Protein AF-A0A0L6WSQ8-F1 (afdb_monomer_lite)

Sequence (107 aa):
MIWEIRADTVIPKGIQQFACQALENLAVEHDAIIEACVYQTHLANSHCRPDPKLEKGALVYLSTKNLNLPKGRARKLCPKWVGLYRILEAYSETSNYVLELPMAFQE

Foldseek 3Di:
DDPPPPPPDDPDPVVVVVVVVVVVVVVVVVVVVVVVVVVVVVVVVVPDDQDPDDDAFFWDWDACPPFDAAPPDDPVPDDRTDGGWGFHDADNVVRDTDTDDDPRRVD

Radius of gyration: 29.46 Å; chains: 1; bounding box: 58×45×71 Å

Structure (mmCIF, N/CA/C/O backbone):
data_AF-A0A0L6WSQ8-F1
#
_entry.id   AF-A0A0L6WSQ8-F1
#
loop_
_atom_site.group_PDB
_atom_site.id
_atom_site.type_symbol
_atom_site.label_atom_id
_atom_site.label_alt_id
_atom_site.label_comp_id
_atom_site.label_asym_id
_atom_site.label_entity_id
_atom_site.label_seq_id
_atom_site.pdbx_PDB_ins_code
_atom_site.Cartn_x
_atom_site.Cartn_y
_atom_site.Cartn_z
_atom_site.occupancy
_atom_site.B_iso_or_equiv
_atom_site.auth_seq_id
_atom_site.auth_comp_id
_atom_site.auth_asym_id
_atom_site.auth_atom_id
_atom_site.pdbx_PDB_model_num
ATOM 1 N N . MET A 1 1 ? 28.943 -32.762 -48.303 1.00 36.03 1 MET A N 1
ATOM 2 C CA . MET A 1 1 ? 29.925 -31.665 -48.407 1.00 36.03 1 MET A CA 1
ATOM 3 C C . MET A 1 1 ? 29.488 -30.607 -47.406 1.00 36.03 1 MET A C 1
ATOM 5 O O . MET A 1 1 ? 28.532 -29.888 -47.666 1.00 36.03 1 MET A O 1
ATOM 9 N N . ILE A 1 2 ? 30.043 -30.672 -46.196 1.00 38.00 2 ILE A N 1
ATOM 10 C CA . ILE A 1 2 ? 29.712 -29.765 -45.091 1.00 38.00 2 ILE A CA 1
ATOM 11 C C . ILE A 1 2 ? 30.367 -28.424 -45.410 1.00 38.00 2 ILE A C 1
ATOM 13 O O . ILE A 1 2 ? 31.567 -28.374 -45.664 1.00 38.00 2 ILE A O 1
ATOM 17 N N . TRP A 1 3 ? 29.561 -27.368 -45.485 1.00 48.06 3 TRP A N 1
ATOM 18 C CA . TRP A 1 3 ? 30.063 -26.017 -45.682 1.00 48.06 3 TRP A CA 1
ATOM 19 C C . TRP A 1 3 ? 30.686 -25.577 -44.365 1.00 48.06 3 TRP A C 1
ATOM 21 O O . TRP A 1 3 ? 29.980 -25.334 -43.388 1.00 48.06 3 TRP A O 1
ATOM 31 N N . GLU A 1 4 ? 32.015 -25.540 -44.332 1.00 49.72 4 GLU A N 1
ATOM 32 C CA . GLU A 1 4 ? 32.761 -24.883 -43.271 1.00 49.72 4 GLU A CA 1
ATOM 33 C C . GLU A 1 4 ? 32.301 -23.426 -43.205 1.00 49.72 4 GLU A C 1
ATOM 35 O O . GLU A 1 4 ? 32.593 -22.612 -44.086 1.00 49.72 4 GLU A O 1
ATOM 40 N N . ILE A 1 5 ? 31.545 -23.095 -42.161 1.00 56.97 5 ILE A N 1
ATOM 41 C CA . ILE A 1 5 ? 31.304 -21.709 -41.787 1.00 56.97 5 ILE A CA 1
ATOM 42 C C . ILE A 1 5 ? 32.660 -21.197 -41.305 1.00 56.97 5 ILE A C 1
ATOM 44 O O . ILE A 1 5 ? 33.060 -21.445 -40.169 1.00 56.97 5 ILE A O 1
ATOM 48 N N . ARG A 1 6 ? 33.410 -20.551 -42.203 1.00 52.38 6 ARG A N 1
ATOM 49 C CA . ARG A 1 6 ? 34.643 -19.843 -41.854 1.00 52.38 6 ARG A CA 1
ATOM 50 C C . ARG A 1 6 ? 34.310 -18.847 -40.746 1.00 52.38 6 ARG A C 1
ATOM 52 O O . ARG A 1 6 ? 33.620 -17.863 -40.992 1.00 52.38 6 ARG A O 1
ATOM 59 N N . ALA A 1 7 ? 34.816 -19.100 -39.546 1.00 53.28 7 ALA A N 1
ATOM 60 C CA . ALA A 1 7 ? 34.632 -18.257 -38.367 1.00 53.28 7 ALA A CA 1
ATOM 61 C C . ALA A 1 7 ? 35.455 -16.945 -38.405 1.00 53.28 7 ALA A C 1
ATOM 63 O O . ALA A 1 7 ? 35.558 -16.266 -37.391 1.00 53.28 7 ALA A O 1
ATOM 64 N N . ASP A 1 8 ? 36.005 -16.569 -39.566 1.00 55.16 8 ASP A N 1
ATOM 65 C CA . ASP A 1 8 ? 36.860 -15.385 -39.756 1.00 55.16 8 ASP A CA 1
ATOM 66 C C . ASP A 1 8 ? 36.126 -14.187 -40.388 1.00 55.16 8 ASP A C 1
ATOM 68 O O . ASP A 1 8 ? 36.745 -13.235 -40.867 1.00 55.16 8 ASP A O 1
ATOM 72 N N . THR A 1 9 ? 34.792 -14.197 -40.435 1.00 60.66 9 THR A N 1
ATOM 73 C CA . THR A 1 9 ? 34.041 -13.086 -41.031 1.00 60.66 9 THR A CA 1
ATOM 74 C C . THR A 1 9 ? 33.795 -11.986 -40.007 1.00 60.66 9 THR A C 1
ATOM 76 O O . THR A 1 9 ? 32.960 -12.135 -39.113 1.00 60.66 9 THR A O 1
ATOM 79 N N . VAL A 1 10 ? 34.477 -10.851 -40.179 1.00 74.50 10 VAL A N 1
ATOM 80 C CA . VAL A 1 10 ? 34.083 -9.562 -39.591 1.00 74.50 10 VAL A CA 1
ATOM 81 C C . VAL A 1 10 ? 32.577 -9.391 -39.797 1.00 74.50 10 VAL A C 1
ATOM 83 O O . VAL A 1 10 ? 32.107 -9.392 -40.936 1.00 74.50 10 VAL A O 1
ATOM 86 N N . ILE A 1 11 ? 31.815 -9.300 -38.702 1.00 75.75 11 ILE A N 1
ATOM 87 C CA . ILE A 1 11 ? 30.355 -9.162 -38.762 1.00 75.75 11 ILE A CA 1
ATOM 88 C C . ILE A 1 11 ? 30.032 -7.939 -39.637 1.00 75.75 11 ILE A C 1
ATOM 90 O O . ILE A 1 11 ? 30.555 -6.852 -39.369 1.00 75.75 11 ILE A O 1
ATOM 94 N N . PRO A 1 12 ? 29.187 -8.077 -40.675 1.00 86.00 12 PRO A N 1
ATOM 95 C CA . PRO A 1 12 ? 28.831 -6.965 -41.542 1.00 86.00 12 PRO A CA 1
ATOM 96 C C . PRO A 1 12 ? 28.284 -5.780 -40.745 1.00 86.00 12 PRO A C 1
ATOM 98 O O . PRO A 1 12 ? 27.384 -5.931 -39.916 1.00 86.00 12 PRO A O 1
ATOM 101 N N . LYS A 1 13 ? 28.790 -4.579 -41.042 1.00 85.56 13 LYS A N 1
ATOM 102 C CA . LYS A 1 13 ? 28.450 -3.338 -40.328 1.00 85.56 13 LYS A CA 1
ATOM 103 C C . LYS A 1 13 ? 26.940 -3.084 -40.233 1.00 85.56 13 LYS A C 1
ATOM 105 O O . LYS A 1 13 ? 26.468 -2.628 -39.201 1.00 85.56 13 LYS A O 1
ATOM 110 N N . GLY A 1 14 ? 26.176 -3.425 -41.273 1.00 89.69 14 GLY A N 1
ATOM 111 C CA . GLY A 1 14 ? 24.717 -3.268 -41.270 1.00 89.69 14 GLY A CA 1
ATOM 112 C C . GLY A 1 14 ? 24.005 -4.148 -40.234 1.00 89.69 14 GLY A C 1
ATOM 113 O O . GLY A 1 14 ? 23.051 -3.700 -39.608 1.00 89.69 14 GLY A O 1
ATOM 114 N N . ILE A 1 15 ? 24.502 -5.366 -39.991 1.00 88.38 15 ILE A N 1
ATOM 115 C CA . ILE A 1 15 ? 23.942 -6.272 -38.973 1.00 88.38 15 ILE A CA 1
ATOM 116 C C . ILE A 1 15 ? 24.263 -5.746 -37.571 1.00 88.38 15 ILE A C 1
ATOM 118 O O . ILE A 1 15 ? 23.402 -5.760 -36.697 1.00 88.38 15 ILE A O 1
ATOM 122 N N . GLN A 1 16 ? 25.477 -5.222 -37.370 1.00 87.19 16 GLN A N 1
ATOM 123 C CA . GLN A 1 16 ? 25.856 -4.584 -36.106 1.00 87.19 16 GLN A CA 1
ATOM 124 C C . GLN A 1 16 ? 24.997 -3.350 -35.819 1.00 87.19 16 GLN A C 1
ATOM 126 O O . GLN A 1 16 ? 24.492 -3.205 -34.714 1.00 87.19 16 GLN A O 1
ATOM 131 N N . GLN A 1 17 ? 24.780 -2.492 -36.818 1.00 91.94 17 GLN A N 1
ATOM 132 C CA . GLN A 1 17 ? 23.929 -1.306 -36.684 1.00 91.94 17 GLN A CA 1
ATOM 133 C C . GLN A 1 17 ? 22.483 -1.671 -36.351 1.00 91.94 17 GLN A C 1
ATOM 135 O O . GLN A 1 17 ? 21.891 -1.057 -35.471 1.00 91.94 17 GLN A O 1
ATOM 140 N N . PHE A 1 18 ? 21.934 -2.697 -37.007 1.00 93.62 18 PHE A N 1
ATOM 141 C CA . PHE A 1 18 ? 20.601 -3.200 -36.692 1.00 93.62 18 PHE A CA 1
ATOM 142 C C . PHE A 1 18 ? 20.512 -3.714 -35.249 1.00 93.62 18 PHE A C 1
ATOM 144 O O . PHE A 1 18 ? 19.572 -3.375 -34.536 1.00 93.62 18 PHE A O 1
ATOM 151 N N . ALA A 1 19 ? 21.501 -4.494 -34.804 1.00 94.38 19 ALA A N 1
ATOM 152 C CA . ALA A 1 19 ? 21.538 -5.010 -33.439 1.00 94.38 19 ALA A CA 1
ATOM 153 C C . ALA A 1 19 ? 21.657 -3.883 -32.400 1.00 94.38 19 ALA A C 1
ATOM 155 O O . ALA A 1 19 ? 20.926 -3.896 -31.412 1.00 94.38 19 ALA A O 1
ATOM 156 N N . CYS A 1 20 ? 22.519 -2.888 -32.638 1.00 93.62 20 CYS A N 1
ATOM 157 C CA . CYS A 1 20 ? 22.632 -1.717 -31.768 1.00 93.62 20 CYS A CA 1
ATOM 158 C C . CYS A 1 20 ? 21.309 -0.948 -31.697 1.00 93.62 20 CYS A C 1
ATOM 160 O O . CYS A 1 20 ? 20.829 -0.680 -30.601 1.00 93.62 20 CYS A O 1
ATOM 162 N N . GLN A 1 21 ? 20.670 -0.683 -32.841 1.00 95.94 21 GLN A N 1
ATOM 163 C CA . GLN A 1 21 ? 19.388 0.020 -32.874 1.00 95.94 21 GLN A CA 1
ATOM 164 C C . GLN A 1 21 ? 18.286 -0.758 -32.148 1.00 95.94 21 GLN A C 1
ATOM 166 O O . GLN A 1 21 ? 17.468 -0.167 -31.451 1.00 95.94 21 GLN A O 1
ATOM 171 N N . ALA A 1 22 ? 18.254 -2.084 -32.291 1.00 96.38 22 ALA A N 1
ATOM 172 C CA . ALA A 1 22 ? 17.285 -2.919 -31.589 1.00 96.38 22 ALA A CA 1
ATOM 173 C C . ALA A 1 22 ? 17.473 -2.846 -30.065 1.00 96.38 22 ALA A C 1
ATOM 175 O O . ALA A 1 22 ? 16.491 -2.748 -29.334 1.00 96.38 22 ALA A O 1
ATOM 176 N N . LEU A 1 23 ? 18.720 -2.851 -29.585 1.00 96.56 23 LEU A N 1
ATOM 177 C CA . LEU A 1 23 ? 19.027 -2.702 -28.160 1.00 96.56 23 LEU A CA 1
ATOM 178 C C . LEU A 1 23 ? 18.673 -1.305 -27.635 1.00 96.56 23 LEU A C 1
ATOM 180 O O . LEU A 1 23 ? 18.116 -1.191 -26.546 1.00 96.56 23 LEU A O 1
ATOM 184 N N . GLU A 1 24 ? 18.947 -0.259 -28.413 1.00 96.62 24 GLU A N 1
ATOM 185 C CA . GLU A 1 24 ? 18.556 1.115 -28.079 1.00 96.62 24 GLU A CA 1
ATOM 186 C C . GLU A 1 24 ? 17.035 1.256 -27.996 1.00 96.62 24 GLU A C 1
ATOM 188 O O . GLU A 1 24 ? 16.520 1.802 -27.024 1.00 96.62 24 GLU A O 1
ATOM 193 N N . ASN A 1 25 ? 16.304 0.699 -28.964 1.00 97.00 25 ASN A N 1
ATOM 194 C CA . ASN A 1 25 ? 14.844 0.726 -28.960 1.00 97.00 25 ASN A CA 1
ATOM 195 C C . ASN A 1 25 ? 14.275 -0.000 -27.736 1.00 97.00 25 ASN A C 1
ATOM 197 O O . ASN A 1 25 ? 13.362 0.519 -27.107 1.00 97.00 25 ASN A O 1
ATOM 201 N N . LEU A 1 26 ? 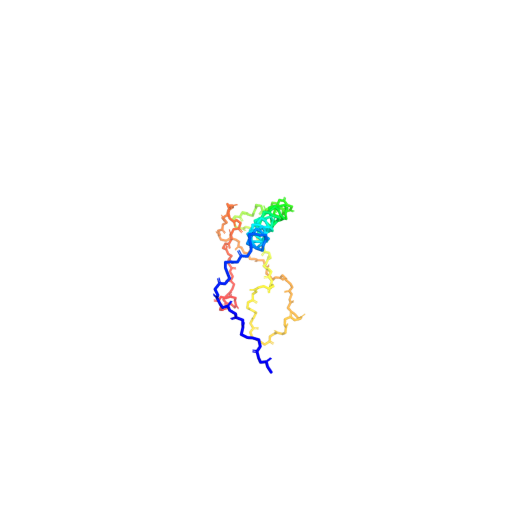14.840 -1.152 -27.357 1.00 96.94 26 LEU A N 1
ATOM 202 C CA . LEU A 1 26 ? 14.427 -1.869 -26.147 1.00 96.94 26 LEU A CA 1
ATOM 203 C C . LEU A 1 26 ? 14.657 -1.043 -24.876 1.00 96.94 26 LEU A C 1
ATOM 205 O O . LEU A 1 26 ? 13.808 -1.049 -23.987 1.00 96.94 26 LEU A O 1
ATOM 209 N N . ALA A 1 27 ? 15.781 -0.329 -24.787 1.00 96.62 27 ALA A N 1
ATOM 210 C CA . ALA A 1 27 ? 16.053 0.554 -23.655 1.00 96.62 27 ALA A CA 1
ATOM 211 C C . ALA A 1 27 ? 15.040 1.711 -23.593 1.00 96.62 27 ALA A C 1
ATOM 213 O O . ALA A 1 27 ? 14.467 1.972 -22.537 1.00 96.62 27 ALA A O 1
ATOM 214 N N . VAL A 1 28 ? 14.751 2.340 -24.736 1.00 97.50 28 VAL A N 1
ATOM 215 C CA . VAL A 1 28 ? 13.764 3.427 -24.836 1.00 97.50 28 VAL A CA 1
ATOM 216 C C . VAL A 1 28 ? 12.352 2.940 -24.497 1.00 97.50 28 VAL A C 1
ATOM 218 O O . VAL A 1 28 ? 11.637 3.604 -23.749 1.00 97.50 28 VAL A O 1
ATOM 221 N N . GLU A 1 29 ? 11.943 1.779 -25.012 1.00 96.56 29 GLU A N 1
ATOM 222 C CA . GLU A 1 29 ? 10.641 1.177 -24.703 1.00 96.56 29 GLU A CA 1
ATOM 223 C C . GLU A 1 29 ? 10.506 0.862 -23.211 1.00 96.56 29 GLU A C 1
ATOM 225 O O . GLU A 1 29 ? 9.459 1.118 -22.614 1.00 96.56 29 GLU A O 1
ATOM 230 N N . HIS A 1 30 ? 11.566 0.342 -22.591 1.00 97.25 30 HIS A N 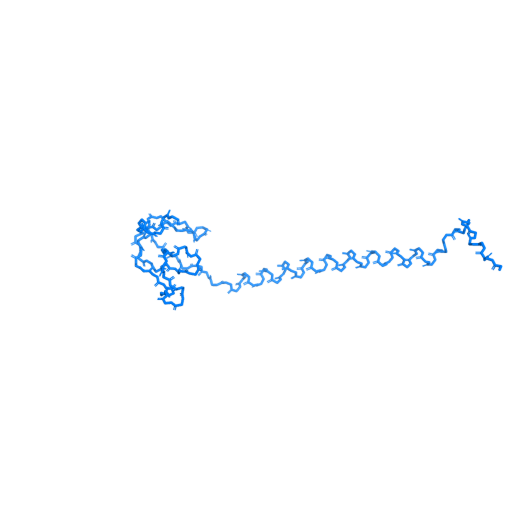1
ATOM 231 C CA . HIS A 1 30 ? 11.580 0.046 -21.165 1.00 97.25 30 HIS A CA 1
ATOM 232 C C . HIS A 1 30 ? 11.378 1.309 -20.316 1.00 97.25 30 HIS A C 1
ATOM 234 O O . HIS A 1 30 ? 10.521 1.325 -19.428 1.00 97.25 30 HIS A O 1
ATOM 240 N N . ASP A 1 31 ? 12.107 2.383 -20.619 1.00 97.75 31 ASP A N 1
ATOM 241 C CA . ASP A 1 31 ? 11.970 3.654 -19.905 1.00 97.75 31 ASP A CA 1
ATOM 242 C C . ASP A 1 31 ? 10.576 4.268 -20.108 1.00 97.75 31 ASP A C 1
ATOM 244 O O . ASP A 1 31 ? 9.958 4.725 -19.142 1.00 97.75 31 ASP A O 1
ATOM 248 N N . ALA A 1 32 ? 10.023 4.184 -21.323 1.00 97.50 32 ALA A N 1
ATOM 249 C CA . ALA A 1 32 ? 8.664 4.642 -21.617 1.00 97.50 32 ALA A CA 1
ATOM 250 C C . ALA A 1 32 ? 7.595 3.869 -20.819 1.00 97.50 32 ALA A C 1
ATOM 252 O O . ALA A 1 32 ? 6.616 4.455 -20.350 1.00 97.50 32 ALA A O 1
ATOM 253 N N . ILE A 1 33 ? 7.778 2.557 -20.621 1.00 97.69 33 ILE A N 1
ATOM 254 C CA . ILE A 1 33 ? 6.880 1.740 -19.789 1.00 97.69 33 ILE A CA 1
ATOM 255 C C . ILE A 1 33 ? 6.963 2.167 -18.322 1.00 97.69 33 ILE A C 1
ATOM 257 O O . ILE A 1 33 ? 5.925 2.278 -17.661 1.00 97.69 33 ILE A O 1
ATOM 261 N N . ILE A 1 34 ? 8.169 2.417 -17.806 1.00 97.44 34 ILE A N 1
ATOM 262 C CA . ILE A 1 34 ? 8.353 2.888 -16.428 1.00 97.44 34 ILE A CA 1
ATOM 263 C C . ILE A 1 34 ? 7.671 4.243 -16.242 1.00 97.44 34 ILE A C 1
ATOM 265 O O . ILE A 1 34 ? 6.900 4.410 -15.294 1.00 97.44 34 ILE A O 1
ATOM 269 N N . GLU A 1 35 ? 7.897 5.184 -17.158 1.00 97.75 35 GLU A N 1
ATOM 270 C CA . GLU A 1 35 ? 7.270 6.506 -17.125 1.00 97.75 35 GLU A CA 1
ATOM 271 C C . GLU A 1 35 ? 5.738 6.397 -17.130 1.00 97.75 35 GLU A C 1
ATOM 273 O O . GLU A 1 35 ? 5.066 6.982 -16.274 1.00 97.75 35 GLU A O 1
ATOM 278 N N . ALA A 1 36 ? 5.178 5.578 -18.024 1.00 97.00 36 ALA A N 1
ATOM 279 C CA . ALA A 1 36 ? 3.740 5.347 -18.094 1.00 97.00 36 ALA A CA 1
ATOM 280 C C . ALA A 1 36 ? 3.184 4.749 -16.790 1.00 97.00 36 ALA A C 1
ATOM 282 O O . ALA A 1 36 ? 2.140 5.196 -16.308 1.00 97.00 36 ALA A O 1
ATOM 283 N N . CYS A 1 37 ? 3.881 3.784 -16.181 1.00 96.81 37 CYS A N 1
ATOM 284 C CA . CYS A 1 37 ? 3.484 3.199 -14.897 1.00 96.81 37 CYS A CA 1
ATOM 285 C C . CYS A 1 37 ? 3.483 4.238 -13.768 1.00 96.81 37 CYS A C 1
ATOM 287 O O . CYS A 1 37 ? 2.539 4.287 -12.970 1.00 96.81 37 CYS A O 1
ATOM 289 N N . VAL A 1 38 ? 4.515 5.084 -13.702 1.00 96.50 38 VAL A N 1
ATOM 290 C CA . VAL A 1 38 ? 4.611 6.167 -12.711 1.00 96.50 38 VAL A CA 1
ATOM 291 C C . VAL A 1 38 ? 3.469 7.163 -12.904 1.00 96.50 38 VAL A C 1
ATOM 293 O O . VAL A 1 38 ? 2.791 7.507 -11.935 1.00 96.50 38 VAL A O 1
ATOM 296 N N . TYR A 1 39 ? 3.198 7.569 -14.145 1.00 94.69 39 TYR A N 1
ATOM 297 C CA . TYR A 1 39 ? 2.123 8.504 -14.468 1.00 94.69 39 TYR A CA 1
ATOM 298 C C . TYR A 1 39 ? 0.737 7.942 -14.124 1.00 94.69 39 TYR A C 1
ATOM 300 O O . TYR A 1 39 ? -0.061 8.608 -13.463 1.00 94.69 39 TYR A O 1
ATOM 308 N N . GLN A 1 40 ? 0.462 6.691 -14.502 1.00 93.81 40 GLN A N 1
ATOM 309 C CA . GLN A 1 40 ? -0.792 6.012 -14.168 1.00 93.81 40 GLN A CA 1
ATOM 310 C C . GLN A 1 40 ? -0.978 5.881 -12.657 1.00 93.81 40 GLN A C 1
ATOM 312 O O . GLN A 1 40 ? -2.062 6.163 -12.149 1.00 93.81 40 GLN A O 1
ATOM 317 N N . THR A 1 41 ? 0.079 5.504 -11.933 1.00 91.44 41 THR A N 1
ATOM 318 C CA . THR A 1 41 ? 0.052 5.407 -10.468 1.00 91.44 41 THR A CA 1
ATOM 319 C C . THR A 1 41 ? -0.215 6.770 -9.840 1.00 91.44 41 THR A C 1
ATOM 321 O O . THR A 1 41 ? -1.040 6.879 -8.935 1.00 91.44 41 THR A O 1
ATOM 324 N N . HIS A 1 42 ? 0.437 7.823 -10.340 1.00 89.62 42 HIS A N 1
ATOM 325 C CA . HIS A 1 42 ? 0.225 9.182 -9.861 1.00 89.62 42 HIS A CA 1
ATOM 326 C C . HIS A 1 42 ? -1.226 9.626 -10.058 1.00 89.62 42 HIS A C 1
ATOM 328 O O . HIS A 1 42 ? -1.867 10.003 -9.081 1.00 89.62 42 HIS A O 1
ATOM 334 N N . LEU A 1 43 ? -1.774 9.501 -11.271 1.00 88.50 43 LEU A N 1
ATOM 335 C CA . LEU A 1 43 ? -3.165 9.867 -11.554 1.00 88.50 43 LEU A CA 1
ATOM 336 C C . LEU A 1 43 ? -4.167 9.035 -10.749 1.00 88.50 43 LEU A C 1
ATOM 338 O O . LEU A 1 43 ? -5.116 9.586 -10.190 1.00 88.50 43 LEU A O 1
ATOM 342 N N . ALA A 1 44 ? -3.958 7.719 -10.658 1.00 85.81 44 ALA A N 1
ATOM 343 C CA . ALA A 1 44 ? -4.802 6.842 -9.853 1.00 85.81 44 ALA A CA 1
ATOM 344 C C . ALA A 1 44 ? -4.821 7.291 -8.384 1.00 85.81 44 ALA A C 1
ATOM 346 O O . ALA A 1 44 ? -5.891 7.366 -7.779 1.00 85.81 44 ALA A O 1
ATOM 347 N N . ASN A 1 45 ? -3.659 7.672 -7.844 1.00 84.50 45 ASN A N 1
ATOM 348 C CA . ASN A 1 45 ? -3.537 8.202 -6.489 1.00 84.50 45 ASN A CA 1
ATOM 349 C C . ASN A 1 45 ? -4.130 9.614 -6.346 1.00 84.50 45 ASN A C 1
ATOM 351 O O . ASN A 1 45 ? -4.717 9.913 -5.310 1.00 84.50 45 ASN A O 1
ATOM 355 N N . SER A 1 46 ? -4.046 10.474 -7.366 1.00 80.31 46 SER A N 1
ATOM 356 C CA . SER A 1 46 ? -4.665 11.810 -7.356 1.00 80.31 46 SER A CA 1
ATOM 357 C C . SER A 1 46 ? -6.193 11.761 -7.290 1.00 80.31 46 SER A C 1
ATOM 359 O O . SER A 1 46 ? -6.814 12.693 -6.782 1.00 80.31 46 SER A O 1
ATOM 361 N N . HIS A 1 47 ? -6.811 10.684 -7.781 1.00 72.75 47 HIS A N 1
ATOM 362 C CA . HIS A 1 47 ? -8.257 10.467 -7.685 1.00 72.75 47 HIS A CA 1
ATOM 363 C C . HIS A 1 47 ? -8.700 9.796 -6.372 1.00 72.75 47 HIS A C 1
ATOM 365 O O . HIS A 1 47 ? -9.906 9.614 -6.159 1.00 72.75 47 HIS A O 1
ATOM 371 N N . CYS A 1 48 ? -7.773 9.454 -5.471 1.00 71.50 48 CYS A N 1
ATOM 372 C CA . CYS A 1 48 ? -8.128 9.004 -4.130 1.00 71.50 48 CYS A CA 1
ATOM 373 C C . CYS A 1 48 ? -8.794 10.152 -3.363 1.00 71.50 48 CYS A C 1
ATOM 375 O O . CYS A 1 48 ? -8.329 11.291 -3.360 1.00 71.50 48 CYS A O 1
ATOM 377 N N . ARG A 1 49 ? -9.915 9.852 -2.701 1.00 74.50 49 ARG A N 1
ATOM 378 C CA . ARG A 1 49 ? -10.562 10.824 -1.815 1.00 74.50 49 ARG A CA 1
ATOM 379 C C . ARG A 1 49 ? -9.613 11.134 -0.655 1.00 74.50 49 ARG A C 1
ATOM 381 O O . ARG A 1 49 ? -8.976 10.201 -0.169 1.00 74.50 49 ARG A O 1
ATOM 388 N N . PRO A 1 50 ? -9.539 12.396 -0.198 1.00 73.88 50 PRO A N 1
ATOM 389 C CA . PRO A 1 50 ? -8.789 12.706 1.007 1.00 73.88 50 PRO A CA 1
ATOM 390 C C . PRO A 1 50 ? -9.362 11.884 2.159 1.00 73.88 50 PRO A C 1
ATOM 392 O O . PRO A 1 50 ? -10.588 11.786 2.302 1.00 73.88 50 PRO A O 1
ATOM 395 N N . ASP A 1 51 ? -8.481 11.284 2.954 1.00 76.25 51 ASP A N 1
ATOM 396 C CA . ASP A 1 51 ? -8.922 10.495 4.092 1.00 76.25 51 ASP A CA 1
ATOM 397 C C . ASP A 1 51 ? -9.719 11.372 5.066 1.00 76.25 51 ASP A C 1
ATOM 399 O O . ASP A 1 51 ? -9.351 12.526 5.331 1.00 76.25 51 ASP A O 1
ATOM 403 N N . PRO A 1 52 ? -10.840 10.858 5.599 1.00 78.94 52 PRO A N 1
ATOM 404 C CA . PRO A 1 52 ? -11.611 11.591 6.583 1.00 78.94 52 PRO A CA 1
ATOM 405 C C . PRO A 1 52 ? -10.745 11.825 7.823 1.00 78.94 52 PRO A C 1
ATOM 407 O O . PRO A 1 52 ? -10.183 10.891 8.393 1.00 78.94 52 PRO A O 1
ATOM 410 N N . LYS A 1 53 ? -10.656 13.080 8.274 1.00 81.94 53 LYS A N 1
ATOM 411 C CA . LYS A 1 53 ? -9.963 13.417 9.521 1.00 81.94 53 LYS A CA 1
ATOM 412 C C . LYS A 1 53 ? -10.776 12.898 10.704 1.00 81.94 53 LYS A C 1
ATOM 414 O O . LYS A 1 53 ? -11.727 13.537 11.142 1.00 81.94 53 LYS A O 1
ATOM 419 N N . LEU A 1 54 ? -10.411 11.714 11.184 1.00 88.19 54 LEU A N 1
ATOM 420 C CA . LEU A 1 54 ? -10.969 11.112 12.388 1.00 88.19 54 LEU A CA 1
ATOM 421 C C . LEU A 1 54 ? -10.173 11.567 13.614 1.00 88.19 54 LEU A C 1
ATOM 423 O O . LEU A 1 54 ? -8.943 11.514 13.623 1.00 88.19 54 LEU A O 1
ATOM 427 N N . GLU A 1 55 ? -10.884 12.000 14.649 1.00 89.19 55 GLU A N 1
ATOM 428 C CA . GLU A 1 55 ? -10.284 12.456 15.900 1.00 89.19 55 GLU A CA 1
ATOM 429 C C . GLU A 1 55 ? -10.147 11.320 16.919 1.00 89.19 55 GLU A C 1
ATOM 431 O O . GLU A 1 55 ? -10.893 10.333 16.912 1.00 89.19 55 GLU A O 1
ATOM 436 N N . LYS A 1 56 ? -9.203 11.486 17.851 1.00 91.50 56 LYS A N 1
ATOM 437 C CA . LYS A 1 56 ? -9.069 10.605 19.012 1.00 91.50 56 LYS A CA 1
ATOM 438 C C . LYS A 1 56 ? -10.388 10.560 19.784 1.00 91.50 56 LYS A C 1
ATOM 440 O O . LYS A 1 56 ? -10.964 11.586 20.129 1.00 91.50 56 LYS A O 1
ATOM 445 N N . GLY A 1 57 ? -10.840 9.354 20.104 1.00 91.50 57 GLY A N 1
ATOM 446 C CA . GLY A 1 57 ? -12.082 9.113 20.826 1.00 91.50 57 GLY A CA 1
ATOM 447 C C . GLY A 1 57 ? -13.318 8.924 19.948 1.00 91.50 57 GLY A C 1
ATOM 448 O O . GLY A 1 57 ? -14.337 8.496 20.489 1.00 91.50 57 GLY A O 1
ATOM 449 N N . ALA A 1 58 ? -13.237 9.162 18.635 1.00 92.00 58 ALA A N 1
ATOM 450 C CA . ALA A 1 58 ? -14.317 8.812 17.719 1.00 92.00 58 ALA A CA 1
ATOM 451 C C . ALA A 1 58 ? -14.517 7.288 17.655 1.00 92.00 58 ALA A C 1
ATOM 453 O O . ALA A 1 58 ? -13.578 6.507 17.849 1.00 92.00 58 ALA A O 1
ATOM 454 N N . LEU A 1 59 ? -15.757 6.878 17.386 1.00 93.06 59 LEU A N 1
ATOM 455 C CA . LEU A 1 59 ? -16.128 5.481 17.196 1.00 93.06 59 LEU A CA 1
ATOM 456 C C . LEU A 1 59 ? -16.159 5.154 15.706 1.00 93.06 59 LEU A C 1
ATOM 458 O O . LEU A 1 59 ? -16.823 5.845 14.931 1.00 93.06 59 LEU A O 1
ATOM 462 N N . VAL A 1 60 ? -15.472 4.085 15.315 1.00 92.81 60 VAL A N 1
ATOM 463 C CA . VAL A 1 60 ? -15.355 3.676 13.914 1.00 92.81 60 VAL A CA 1
ATOM 464 C C . VAL A 1 60 ? -15.642 2.198 13.721 1.00 92.81 60 VAL A C 1
ATOM 466 O O . VAL A 1 60 ? -15.376 1.370 14.591 1.00 92.81 60 VAL A O 1
ATOM 469 N N . TYR A 1 61 ? -16.167 1.877 12.542 1.00 92.81 61 TYR A N 1
ATOM 470 C CA . TYR A 1 61 ? -16.320 0.503 12.091 1.00 92.81 61 TYR A CA 1
ATOM 471 C C . TYR A 1 61 ? -15.023 -0.010 11.474 1.00 92.81 61 TYR A C 1
ATOM 473 O O . TYR A 1 61 ? -14.428 0.658 10.626 1.00 92.81 61 TYR A O 1
ATOM 481 N N . LEU A 1 62 ? -14.622 -1.230 11.835 1.00 90.44 62 LEU A N 1
ATOM 482 C CA . LEU A 1 62 ? -13.449 -1.882 11.257 1.00 90.44 62 LEU A CA 1
ATOM 483 C C . LEU A 1 62 ? -13.856 -2.849 10.140 1.00 90.44 62 LEU A C 1
ATOM 485 O O . LEU A 1 62 ? -14.771 -3.660 10.296 1.00 90.44 62 LEU A O 1
ATOM 489 N N . SER A 1 63 ? -13.170 -2.769 8.999 1.00 90.88 63 SER A N 1
ATOM 490 C CA . SER A 1 63 ? -13.376 -3.688 7.875 1.00 90.88 63 SER A CA 1
ATOM 491 C C . SER A 1 63 ? -12.810 -5.067 8.193 1.00 90.88 63 SER A C 1
ATOM 493 O O . SER A 1 63 ? -11.651 -5.191 8.582 1.00 90.88 63 SER A O 1
ATOM 495 N N . THR A 1 64 ? -13.579 -6.124 7.935 1.00 88.62 64 THR A N 1
ATOM 496 C CA . THR A 1 64 ? -13.135 -7.515 8.146 1.00 88.62 64 THR A CA 1
ATOM 497 C C . THR A 1 64 ? -12.371 -8.107 6.966 1.00 88.62 64 THR A C 1
ATOM 499 O O . THR A 1 64 ? -11.958 -9.264 7.020 1.00 88.62 64 THR A O 1
ATOM 502 N N . LYS A 1 65 ? -12.156 -7.338 5.888 1.00 87.00 65 LYS A N 1
ATOM 503 C CA . LYS A 1 65 ? -11.553 -7.839 4.639 1.00 87.00 65 LYS A CA 1
ATOM 504 C C . LYS A 1 65 ? -10.178 -8.487 4.861 1.00 87.00 65 LYS A C 1
ATOM 506 O O . LYS A 1 65 ? -9.906 -9.537 4.276 1.00 87.00 65 LYS A O 1
ATOM 511 N N . ASN A 1 66 ? -9.360 -7.865 5.709 1.00 83.38 66 ASN A N 1
ATOM 512 C CA . ASN A 1 66 ? -7.967 -8.239 5.967 1.00 83.38 66 ASN A CA 1
ATOM 513 C C . ASN A 1 66 ? -7.739 -8.717 7.414 1.00 83.38 66 ASN A C 1
ATOM 515 O O . ASN A 1 66 ? -6.601 -8.739 7.865 1.00 83.38 66 ASN A O 1
ATOM 519 N N . LEU A 1 67 ? -8.801 -9.070 8.149 1.00 83.06 67 LEU A N 1
ATOM 520 C CA . LEU A 1 67 ? -8.683 -9.559 9.525 1.00 83.06 67 LEU A CA 1
ATOM 521 C C . LEU A 1 67 ? -8.676 -11.086 9.579 1.00 83.06 67 LEU A C 1
ATOM 523 O O . LEU A 1 67 ? -9.434 -11.752 8.862 1.00 83.06 67 LEU A O 1
ATOM 527 N N . ASN A 1 68 ? -7.877 -11.626 10.498 1.00 77.56 68 ASN A N 1
ATOM 528 C CA . ASN A 1 68 ? -8.004 -13.007 10.938 1.00 77.56 68 ASN A CA 1
ATOM 529 C C . ASN A 1 68 ? -9.245 -13.105 11.822 1.00 77.56 68 ASN A C 1
ATOM 531 O O . ASN A 1 68 ? -9.302 -12.575 12.926 1.00 77.56 68 ASN A O 1
ATOM 535 N N . LEU A 1 69 ? -10.292 -13.726 11.287 1.00 75.75 69 LEU A N 1
ATOM 536 C CA . LEU A 1 69 ? -11.510 -13.971 12.047 1.00 75.75 69 LEU A CA 1
ATOM 537 C C . LEU A 1 69 ? -11.324 -15.230 12.904 1.00 75.75 69 LEU A C 1
ATOM 539 O O . L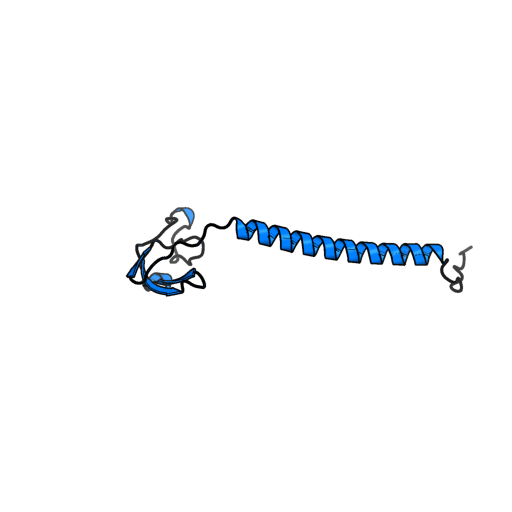EU A 1 69 ? -10.642 -16.160 12.459 1.00 75.75 69 LEU A O 1
ATOM 543 N N . PRO A 1 70 ? -11.946 -15.294 14.097 1.00 72.88 70 PRO A N 1
ATOM 544 C CA . PRO A 1 70 ? -11.826 -16.446 14.980 1.00 72.88 70 PRO A CA 1
ATOM 545 C C . PRO A 1 70 ? -12.196 -17.745 14.252 1.00 72.88 70 PRO A C 1
ATOM 547 O O . PRO A 1 70 ? -13.142 -17.798 13.454 1.00 72.88 70 PRO A O 1
ATOM 550 N N . LYS A 1 71 ? -11.411 -18.796 14.517 1.00 70.38 71 LYS A N 1
ATOM 551 C CA . LYS A 1 71 ? -11.515 -20.100 13.847 1.00 70.38 71 LYS A CA 1
ATOM 552 C C . LYS A 1 71 ? -12.934 -20.669 13.987 1.00 70.38 71 LYS A C 1
ATOM 554 O O . LYS A 1 71 ? -13.545 -20.589 15.047 1.00 70.38 71 LYS A O 1
ATOM 559 N N . GLY A 1 72 ? -13.453 -21.264 12.909 1.00 74.19 72 GLY A N 1
ATOM 560 C CA . GLY A 1 72 ? -14.759 -21.941 12.903 1.00 74.19 72 GLY A CA 1
ATOM 561 C C . GLY A 1 72 ? -15.932 -21.135 12.334 1.00 74.19 72 GLY A C 1
ATOM 562 O O . GLY A 1 72 ? -17.036 -21.668 12.248 1.00 74.19 72 GLY A O 1
ATOM 563 N N . ARG A 1 73 ? -15.723 -19.889 11.879 1.00 72.62 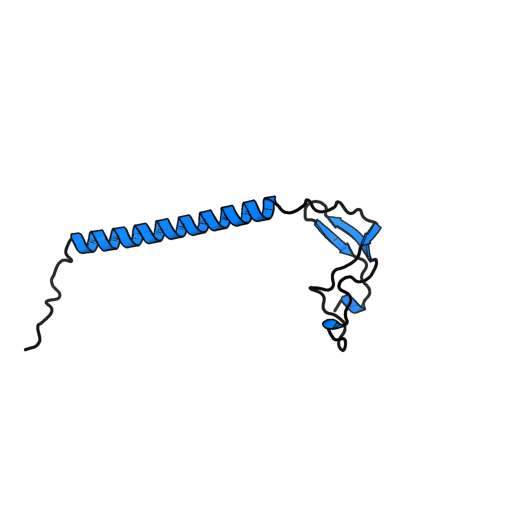73 ARG A N 1
ATOM 564 C CA . ARG A 1 73 ? -16.753 -19.125 11.154 1.00 72.62 73 ARG A CA 1
ATOM 565 C C . ARG A 1 73 ? -16.434 -19.034 9.662 1.00 72.62 73 ARG A C 1
ATOM 567 O O . ARG A 1 73 ? -15.357 -18.602 9.260 1.00 72.62 73 ARG A O 1
ATOM 574 N N . ALA A 1 74 ? -17.400 -19.397 8.819 1.00 79.81 74 ALA A N 1
ATOM 575 C CA . ALA A 1 74 ? -17.275 -19.210 7.378 1.00 79.81 74 ALA A CA 1
ATOM 576 C C . ALA A 1 74 ? -17.214 -17.709 7.036 1.00 79.81 74 ALA A C 1
ATOM 578 O O . ALA A 1 74 ? -18.100 -16.945 7.426 1.00 79.81 74 ALA A O 1
ATOM 579 N N . ARG A 1 75 ? -16.217 -17.288 6.243 1.00 82.62 75 ARG A N 1
ATOM 580 C CA . ARG A 1 75 ? -16.037 -15.883 5.815 1.00 82.62 75 ARG A CA 1
ATOM 581 C C . ARG A 1 75 ? -17.287 -15.307 5.135 1.00 82.62 75 ARG A C 1
ATOM 583 O O . ARG A 1 75 ? -17.586 -14.134 5.309 1.00 82.62 75 ARG A O 1
ATOM 590 N N . LYS A 1 76 ? -18.061 -16.148 4.434 1.00 83.69 76 LYS A N 1
ATOM 591 C CA . LYS A 1 76 ? -19.329 -15.771 3.779 1.00 83.69 76 LYS A CA 1
ATOM 592 C C . LYS A 1 76 ? -20.403 -15.281 4.760 1.00 83.69 76 LYS A C 1
ATOM 594 O O . LYS A 1 76 ? -21.253 -14.492 4.371 1.00 83.69 76 LYS A O 1
ATOM 599 N N . LEU A 1 77 ? -20.367 -15.749 6.007 1.00 84.06 77 LEU A N 1
ATOM 600 C CA . LEU A 1 77 ? -21.322 -15.379 7.057 1.00 84.06 77 LEU A CA 1
ATOM 601 C C . LEU A 1 77 ? -20.807 -14.243 7.949 1.00 84.06 77 LEU A C 1
ATOM 603 O O . LEU A 1 77 ? -21.476 -13.852 8.902 1.00 84.06 77 LEU A O 1
ATOM 607 N N . CYS A 1 78 ? -19.604 -13.736 7.684 1.00 82.75 78 CYS A N 1
ATOM 608 C CA . CYS A 1 78 ? -19.025 -12.669 8.481 1.00 82.75 78 CYS A CA 1
ATOM 609 C C . CYS A 1 78 ? -19.508 -11.313 7.959 1.00 82.75 78 CYS A C 1
ATOM 611 O O . CYS A 1 78 ? -19.513 -11.093 6.745 1.00 82.75 78 CYS A O 1
ATOM 613 N N . PRO A 1 79 ? -19.903 -10.386 8.846 1.00 88.00 79 PRO A N 1
ATOM 614 C CA . PRO A 1 79 ? -20.249 -9.042 8.420 1.00 88.00 79 PRO A CA 1
ATOM 615 C C . PRO A 1 79 ? -19.013 -8.355 7.829 1.00 88.00 79 PRO A C 1
ATOM 617 O O . PRO A 1 79 ? -17.882 -8.578 8.267 1.00 88.00 79 PRO A O 1
ATOM 620 N N . LYS A 1 80 ? -19.235 -7.501 6.827 1.00 90.19 80 LYS A N 1
ATOM 621 C CA . LYS A 1 80 ? -18.170 -6.732 6.162 1.00 90.19 80 LYS A CA 1
ATOM 622 C C . LYS A 1 80 ? -17.505 -5.715 7.099 1.00 90.19 80 LYS A C 1
ATOM 624 O O . LYS A 1 80 ? -16.332 -5.398 6.928 1.00 90.19 80 LYS A O 1
ATOM 629 N N . TRP A 1 81 ? -18.259 -5.234 8.082 1.00 91.69 81 TRP A N 1
ATOM 630 C CA . TRP A 1 81 ? -17.846 -4.245 9.068 1.00 91.69 81 TRP A CA 1
ATOM 631 C C . TRP A 1 81 ? -18.193 -4.755 10.460 1.00 91.69 81 TRP A C 1
ATOM 633 O O . TRP A 1 81 ? -19.283 -5.298 10.657 1.00 91.69 81 TRP A O 1
ATOM 643 N N . VAL A 1 82 ? -17.275 -4.607 11.409 1.00 88.88 82 VAL A N 1
ATOM 644 C CA . VAL A 1 82 ? -17.454 -5.076 12.786 1.00 88.88 82 VAL A CA 1
ATOM 645 C C . VAL A 1 82 ? -17.193 -3.941 13.756 1.00 88.88 82 VAL A C 1
ATOM 647 O O . VAL A 1 82 ? -16.219 -3.208 13.601 1.00 88.88 82 VAL A O 1
ATOM 650 N N . GLY A 1 83 ? -18.054 -3.883 14.774 1.00 86.44 83 GLY A N 1
ATOM 651 C CA . GLY A 1 83 ? -17.846 -3.115 15.993 1.00 86.44 83 GLY A CA 1
ATOM 652 C C . GLY A 1 83 ? -17.888 -1.605 15.804 1.00 86.44 83 GLY A C 1
ATOM 653 O O . GLY A 1 83 ? -17.736 -1.080 14.712 1.00 86.44 83 GLY A O 1
ATOM 654 N N . LEU A 1 84 ? -18.086 -0.909 16.912 1.00 91.38 84 LEU A N 1
ATOM 655 C CA . LEU A 1 84 ? -17.741 0.498 17.042 1.00 91.38 84 LEU A CA 1
ATOM 656 C C . LEU A 1 84 ? -16.533 0.527 17.964 1.00 91.38 84 LEU A C 1
ATOM 658 O O . LEU A 1 84 ? -16.670 0.332 19.170 1.00 91.38 84 LEU A O 1
ATOM 662 N N . TYR A 1 85 ? -15.353 0.684 17.379 1.00 92.94 85 TYR A N 1
ATOM 663 C CA . TYR A 1 85 ? -14.103 0.734 18.122 1.00 92.94 85 TYR A CA 1
ATOM 664 C C . TYR A 1 85 ? -13.684 2.172 18.328 1.00 92.94 85 TYR A C 1
ATOM 666 O O . TYR A 1 85 ? -13.784 3.000 17.419 1.00 92.94 85 TYR A O 1
ATOM 674 N N . ARG A 1 86 ? -13.218 2.466 19.537 1.00 93.88 86 ARG A N 1
ATOM 675 C CA . ARG A 1 86 ? -12.728 3.791 19.880 1.00 93.88 86 ARG A CA 1
ATOM 676 C C . ARG A 1 86 ? -11.311 3.969 19.350 1.00 93.88 86 ARG A C 1
ATOM 678 O O . ARG A 1 86 ? -10.462 3.097 19.532 1.00 93.88 86 ARG A O 1
ATOM 685 N N . ILE A 1 87 ? -11.056 5.117 18.733 1.00 94.44 87 ILE A N 1
ATOM 686 C CA . ILE A 1 87 ? -9.707 5.526 18.337 1.00 94.44 87 ILE A CA 1
ATOM 687 C C . ILE A 1 87 ? -8.942 5.986 19.584 1.00 94.44 87 ILE A C 1
ATOM 689 O O . ILE A 1 87 ? -9.311 6.983 20.209 1.00 94.44 87 ILE A O 1
ATOM 693 N N . LEU A 1 88 ? -7.876 5.271 19.940 1.00 93.62 88 LEU A N 1
ATOM 694 C CA . LEU A 1 88 ? -6.961 5.622 21.029 1.00 93.62 88 LEU A CA 1
ATOM 695 C C . LEU A 1 88 ? -5.953 6.686 20.589 1.00 93.62 88 LEU A C 1
ATOM 697 O O . LEU A 1 88 ? -5.668 7.621 21.343 1.00 93.62 88 LEU A O 1
ATOM 701 N N . GLU A 1 89 ? -5.448 6.563 19.363 1.00 92.19 89 GLU A N 1
AT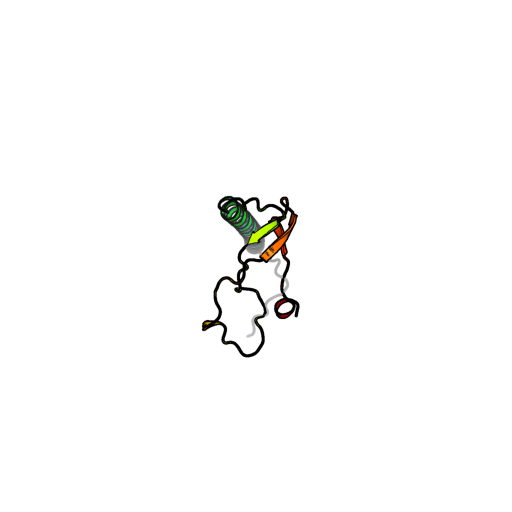OM 702 C CA . GLU A 1 89 ? -4.475 7.474 18.759 1.00 92.19 89 GLU A CA 1
ATOM 703 C C . GLU A 1 89 ? -4.767 7.634 17.267 1.00 92.19 89 GLU A C 1
ATOM 705 O O . GLU A 1 89 ? -5.115 6.665 16.589 1.00 92.19 89 GLU A O 1
ATOM 710 N N . ALA A 1 90 ? -4.640 8.865 16.770 1.00 91.06 90 ALA A N 1
ATOM 711 C CA . ALA A 1 90 ? -4.873 9.222 15.377 1.00 91.06 90 ALA A CA 1
ATOM 712 C C . ALA A 1 90 ? -3.627 9.906 14.810 1.00 91.06 90 ALA A C 1
AT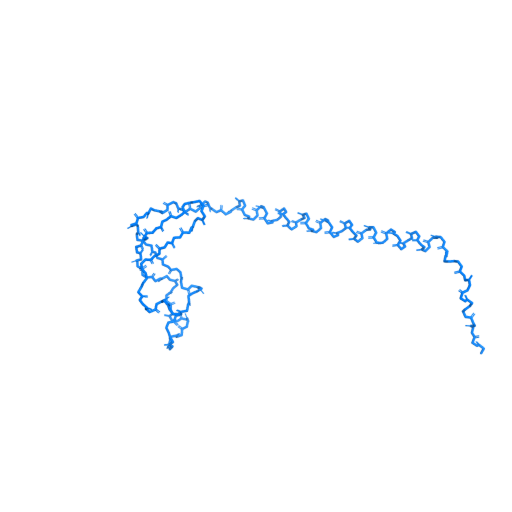OM 714 O O . ALA A 1 90 ? -3.212 10.952 15.311 1.00 91.06 90 ALA A O 1
ATOM 715 N N . TYR A 1 91 ? -3.064 9.330 13.752 1.00 89.12 91 TYR A N 1
ATOM 716 C CA . TYR A 1 91 ? -1.916 9.859 13.025 1.00 89.12 91 TYR A CA 1
ATOM 717 C C . TYR A 1 91 ? -2.407 10.455 11.706 1.00 89.12 91 TYR A C 1
ATOM 719 O O . TYR A 1 91 ? -2.450 9.784 10.676 1.00 89.12 91 TYR A O 1
ATOM 727 N N . SER A 1 92 ? -2.812 11.725 11.746 1.00 80.19 92 SER A N 1
ATOM 728 C CA . SER A 1 92 ? -3.435 12.427 10.613 1.00 80.19 92 SER A CA 1
ATOM 729 C C . SER A 1 92 ? -2.535 12.568 9.382 1.00 80.19 92 SER A C 1
ATOM 731 O O . SER A 1 92 ? -3.053 12.715 8.282 1.00 80.19 92 SER A O 1
ATOM 733 N N . GLU A 1 93 ? -1.211 12.517 9.550 1.00 82.50 93 GLU A N 1
ATOM 734 C CA . GLU A 1 93 ? -0.243 12.624 8.448 1.00 82.50 93 GLU A CA 1
ATOM 735 C C . GLU A 1 93 ? -0.169 11.359 7.587 1.00 82.50 93 GLU A C 1
ATOM 737 O O . GLU A 1 93 ? 0.081 11.439 6.389 1.00 82.50 93 GLU A O 1
ATOM 742 N N . THR A 1 94 ? -0.380 10.189 8.195 1.00 82.88 94 THR A N 1
ATOM 743 C CA . THR A 1 94 ? -0.241 8.881 7.531 1.00 82.88 94 THR A CA 1
ATOM 744 C C . THR A 1 94 ? -1.547 8.091 7.483 1.00 82.88 94 THR A C 1
ATOM 746 O O . THR A 1 94 ? -1.543 6.938 7.061 1.00 82.88 94 THR A O 1
ATOM 749 N N . SER A 1 95 ? -2.656 8.690 7.933 1.00 83.56 95 SER A N 1
ATOM 750 C CA . SER A 1 95 ? -3.978 8.056 8.044 1.00 83.56 95 SER A CA 1
ATOM 751 C C . SER A 1 95 ? -3.980 6.751 8.850 1.00 83.56 95 SER A C 1
ATOM 753 O O . SER A 1 95 ? -4.789 5.852 8.615 1.00 83.56 95 SER A O 1
ATOM 755 N N . ASN A 1 96 ? -3.070 6.639 9.820 1.00 89.44 96 ASN A N 1
ATOM 756 C CA . ASN A 1 96 ? -2.968 5.480 10.699 1.00 89.44 96 ASN A CA 1
ATOM 757 C C . ASN A 1 96 ? -3.727 5.727 12.008 1.00 89.44 96 ASN A C 1
ATOM 759 O O . ASN A 1 96 ? -3.699 6.826 12.565 1.00 89.44 96 ASN A O 1
ATOM 763 N N . TYR A 1 97 ? -4.381 4.686 12.527 1.00 91.31 97 TYR A N 1
ATOM 764 C CA . TYR A 1 97 ? -5.193 4.762 13.742 1.00 91.31 97 TYR A CA 1
ATOM 765 C C . TYR A 1 97 ? -4.934 3.563 14.646 1.00 91.31 97 TYR A C 1
ATOM 767 O O . TYR A 1 97 ? -4.902 2.422 14.184 1.00 91.31 97 TYR A O 1
ATOM 775 N N . VAL A 1 98 ? -4.811 3.820 15.947 1.00 92.44 98 VAL A N 1
ATOM 776 C CA . VAL A 1 98 ? -4.769 2.773 16.974 1.00 92.44 98 VAL A CA 1
ATOM 777 C C . VAL A 1 98 ? -6.171 2.623 17.543 1.00 92.44 98 VAL A C 1
ATOM 779 O O . VAL A 1 98 ? -6.749 3.591 18.038 1.00 92.44 98 VAL A O 1
ATOM 782 N N . LEU A 1 99 ? -6.726 1.417 17.455 1.00 92.50 99 LEU A N 1
ATOM 783 C CA . LEU A 1 99 ? -8.082 1.106 17.901 1.00 92.50 99 LEU A CA 1
ATOM 784 C C . LEU A 1 99 ? -8.065 0.266 19.176 1.00 92.50 99 LEU A C 1
ATOM 786 O O . LEU A 1 99 ? -7.223 -0.615 19.347 1.00 92.50 99 LEU A O 1
ATOM 790 N N . GLU A 1 100 ? -9.052 0.493 20.036 1.00 92.31 100 GLU A N 1
ATOM 791 C CA . GLU A 1 100 ? -9.332 -0.371 21.181 1.00 92.31 100 GLU A CA 1
ATOM 792 C C . GLU A 1 100 ? -10.054 -1.646 20.709 1.00 92.31 100 GLU A C 1
ATOM 794 O O . GLU A 1 100 ? -11.282 -1.682 20.601 1.00 92.31 100 GLU A O 1
ATOM 799 N N . LEU A 1 101 ? -9.282 -2.681 20.360 1.00 88.31 101 LEU A N 1
ATOM 800 C CA . LEU A 1 101 ? -9.808 -3.962 19.879 1.00 88.31 101 LEU A CA 1
ATOM 801 C C . LEU A 1 101 ? -9.944 -4.993 21.011 1.00 88.31 101 LEU A C 1
ATOM 803 O O . LEU A 1 101 ? -9.083 -5.060 21.889 1.00 88.31 101 LEU A O 1
ATOM 807 N N . PRO A 1 102 ? -10.982 -5.849 20.980 1.00 84.50 102 PRO A N 1
ATOM 808 C CA . PRO A 1 102 ? -11.117 -6.955 21.914 1.00 84.50 102 PRO A CA 1
ATOM 809 C C . PRO A 1 102 ? -10.080 -8.042 21.612 1.00 84.50 102 PRO A C 1
ATOM 811 O O . PRO A 1 102 ? -9.687 -8.243 20.462 1.00 84.50 102 PRO A O 1
ATOM 814 N N . MET A 1 103 ? -9.712 -8.801 22.645 1.00 80.38 103 MET A N 1
ATOM 815 C CA . MET A 1 103 ? -8.678 -9.848 22.605 1.00 80.38 103 MET A CA 1
ATOM 816 C C . MET A 1 103 ? -8.860 -10.865 21.465 1.00 80.38 103 MET A C 1
ATOM 818 O O . MET A 1 103 ? -7.886 -11.353 20.909 1.00 80.38 103 MET A O 1
ATOM 822 N N . ALA A 1 104 ? -10.101 -11.116 21.037 1.00 73.69 104 ALA A N 1
ATOM 823 C CA . ALA A 1 104 ? -10.423 -12.020 19.931 1.00 73.69 104 ALA A CA 1
ATOM 824 C C . ALA A 1 104 ? -9.849 -11.610 18.553 1.00 73.69 104 ALA A C 1
ATOM 826 O O . ALA A 1 104 ? -9.889 -12.425 17.635 1.00 73.69 104 ALA A O 1
ATOM 827 N N . PHE A 1 105 ? -9.368 -10.370 18.388 1.00 71.62 105 PHE A N 1
ATOM 828 C CA . PHE A 1 105 ? -8.725 -9.880 17.156 1.00 71.62 105 PHE A CA 1
ATOM 829 C C . PHE A 1 105 ? -7.222 -9.598 17.317 1.00 71.62 105 PHE A C 1
ATOM 831 O O . PHE A 1 105 ? -6.617 -9.051 16.399 1.00 71.62 105 PHE A O 1
ATOM 838 N N . GLN A 1 106 ? -6.629 -9.917 18.471 1.00 64.25 106 GLN A N 1
ATOM 839 C CA . GLN A 1 106 ? -5.218 -9.637 18.771 1.00 64.25 106 GLN A CA 1
ATOM 840 C C . GLN A 1 106 ? -4.270 -10.807 18.423 1.00 64.25 106 GLN A C 1
ATOM 842 O O . GLN A 1 106 ? -3.074 -10.696 18.679 1.00 64.25 106 GLN A O 1
ATOM 847 N N . GLU A 1 107 ? -4.790 -11.894 17.833 1.00 53.72 107 GLU A N 1
ATOM 848 C CA . GLU A 1 107 ? -4.059 -13.121 17.450 1.00 53.72 107 GLU A CA 1
ATOM 849 C C . GLU A 1 107 ? -3.860 -13.294 15.932 1.00 53.72 107 GLU A C 1
ATOM 851 O O . GLU A 1 107 ? -4.783 -12.977 15.139 1.00 53.72 107 GLU A O 1
#

pLDDT: mean 84.05, std 13.44, range [36.03, 97.75]

Secondary structure (DSSP, 8-state):
------TT----HHHHHHHHHHHHHHHHHHHHHHHHHHHHHHHHHHTSPPPP-PPTT-EEEEE-TT--PPTT--GGGS-SEEEEEEEEEEETTTTEEEE---GGG--